Protein AF-W1X4H0-F1 (afdb_monomer_lite)

Radius of gyration: 13.05 Å; chains: 1; bounding box: 27×25×36 Å

Sequence (91 aa):
TDYVSKPIDSWTALWDTEYQKNVVLLDGVRDSLGATLKMLGYSLNTTDQKEINEAKDKLIELKKNGNLLAIGSDDNTDKMASGEAAISILW

pLDDT: mean 84.65, std 8.25, range [51.44, 97.62]

Organism: NCBI:txid408170

Structure (mmCIF, N/CA/C/O backbone):
data_AF-W1X4H0-F1
#
_entry.id   AF-W1X4H0-F1
#
loop_
_atom_site.group_PDB
_atom_site.id
_atom_site.type_symbol
_atom_site.label_atom_id
_atom_site.label_alt_id
_atom_site.label_comp_id
_atom_site.label_asym_id
_atom_site.label_entity_id
_atom_site.label_seq_id
_atom_site.pdbx_PDB_ins_code
_atom_site.Cartn_x
_atom_site.Cartn_y
_atom_site.Cartn_z
_atom_site.occupancy
_atom_site.B_iso_or_equiv
_atom_site.auth_seq_id
_atom_site.auth_comp_id
_atom_site.auth_asym_id
_atom_site.auth_atom_id
_atom_site.pdbx_PDB_model_num
ATOM 1 N N . THR A 1 1 ? 10.964 -3.446 -22.079 1.00 51.44 1 THR A N 1
ATOM 2 C CA . THR A 1 1 ? 10.605 -4.723 -21.437 1.00 51.44 1 THR A CA 1
ATOM 3 C C . THR A 1 1 ? 9.439 -4.422 -20.540 1.00 51.44 1 THR A C 1
ATOM 5 O O . THR A 1 1 ? 9.573 -3.493 -19.757 1.00 51.44 1 THR A O 1
ATOM 8 N N . ASP A 1 2 ? 8.298 -5.082 -20.721 1.00 66.81 2 ASP A N 1
ATOM 9 C CA . ASP A 1 2 ? 7.137 -4.846 -19.857 1.00 66.81 2 ASP A CA 1
ATOM 10 C C . ASP A 1 2 ? 7.505 -5.160 -18.402 1.00 66.81 2 ASP A C 1
ATOM 12 O O . ASP A 1 2 ? 8.008 -6.243 -18.105 1.00 66.81 2 ASP A O 1
ATOM 16 N N . TYR A 1 3 ? 7.293 -4.190 -17.510 1.00 71.94 3 TYR A N 1
ATOM 17 C CA . TYR A 1 3 ? 7.583 -4.301 -16.074 1.00 71.94 3 TYR A CA 1
ATOM 18 C C . TYR A 1 3 ? 6.592 -5.210 -15.336 1.00 71.94 3 TYR A C 1
ATOM 20 O O . TYR A 1 3 ? 6.813 -5.572 -14.184 1.00 71.94 3 TYR A O 1
ATOM 28 N N . VAL A 1 4 ? 5.496 -5.573 -16.002 1.00 76.06 4 VAL A N 1
ATOM 29 C CA . VAL A 1 4 ? 4.398 -6.361 -15.457 1.00 76.06 4 VAL A CA 1
ATOM 30 C C . VAL A 1 4 ? 4.188 -7.565 -16.369 1.00 76.06 4 VAL A C 1
ATOM 32 O O . VAL A 1 4 ? 3.840 -7.425 -17.539 1.00 76.06 4 VAL A O 1
ATOM 35 N N . SER A 1 5 ? 4.433 -8.760 -15.833 1.00 74.44 5 SER A N 1
ATOM 36 C CA . SER A 1 5 ? 4.383 -10.018 -16.588 1.00 74.44 5 SER A CA 1
ATOM 37 C C . SER A 1 5 ? 2.970 -10.619 -16.667 1.00 74.44 5 SER A C 1
ATOM 39 O O . SER A 1 5 ? 2.699 -11.474 -17.515 1.00 74.44 5 SER A O 1
ATOM 41 N N . LYS A 1 6 ? 2.063 -10.176 -15.785 1.00 78.44 6 LYS A N 1
ATOM 42 C CA . LYS A 1 6 ? 0.687 -10.669 -15.632 1.00 78.44 6 LYS A CA 1
ATOM 43 C C . LYS A 1 6 ? -0.274 -9.514 -15.346 1.00 78.44 6 LYS A C 1
ATOM 45 O O . LYS A 1 6 ? 0.134 -8.559 -14.694 1.00 78.44 6 LYS A O 1
ATOM 50 N N . PRO A 1 7 ? -1.551 -9.602 -15.751 1.00 82.44 7 PRO A N 1
ATOM 51 C CA . PRO A 1 7 ? -2.546 -8.603 -15.376 1.00 82.44 7 PRO A CA 1
ATOM 52 C C . PRO A 1 7 ? -2.590 -8.382 -13.857 1.00 82.44 7 PRO A C 1
ATOM 54 O O . PRO A 1 7 ? -2.638 -9.345 -13.095 1.00 82.44 7 PRO A O 1
ATOM 57 N N . ILE A 1 8 ? -2.588 -7.117 -13.431 1.00 84.31 8 ILE A N 1
ATOM 58 C CA . ILE A 1 8 ? -2.821 -6.731 -12.036 1.00 84.31 8 ILE A CA 1
ATOM 59 C C . ILE A 1 8 ? -4.327 -6.534 -11.861 1.00 84.31 8 ILE A C 1
ATOM 61 O O . ILE A 1 8 ? -4.892 -5.573 -12.378 1.00 84.31 8 ILE A O 1
ATOM 65 N N . ASP A 1 9 ?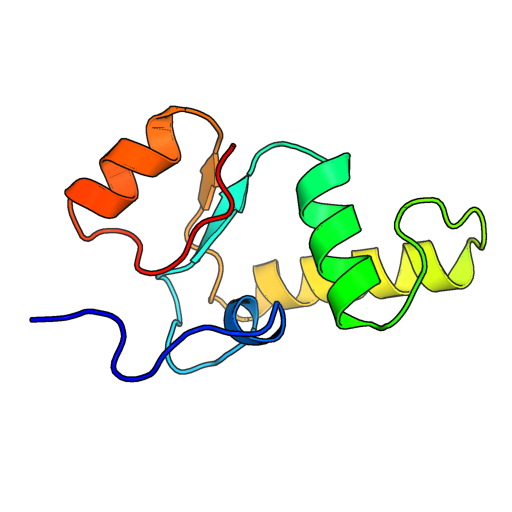 -4.976 -7.446 -11.144 1.00 87.12 9 ASP A N 1
ATOM 66 C CA . ASP A 1 9 ? -6.429 -7.466 -10.927 1.00 87.12 9 ASP A CA 1
ATOM 67 C C . ASP A 1 9 ? -6.830 -7.316 -9.446 1.00 87.12 9 ASP A C 1
ATOM 69 O O . ASP A 1 9 ? -8.016 -7.319 -9.112 1.00 87.12 9 ASP A O 1
ATOM 73 N N . SER A 1 10 ? -5.850 -7.142 -8.553 1.00 87.25 10 SER A N 1
ATOM 74 C CA . SER A 1 10 ? -6.049 -7.070 -7.104 1.00 87.25 10 SER A CA 1
ATOM 75 C C . SER A 1 10 ? -5.078 -6.103 -6.424 1.00 87.25 10 SER A C 1
ATOM 77 O O . SER A 1 10 ? -3.904 -6.001 -6.785 1.00 87.25 10 SER A O 1
ATOM 79 N N . TRP A 1 11 ? -5.548 -5.462 -5.349 1.00 87.00 11 TRP A N 1
ATOM 80 C CA . TRP A 1 11 ? -4.750 -4.599 -4.468 1.00 87.00 11 TRP A CA 1
ATOM 81 C C . TRP A 1 11 ? -3.583 -5.323 -3.789 1.00 87.00 11 TRP A C 1
ATOM 83 O O . TRP A 1 11 ? -2.612 -4.684 -3.386 1.00 87.00 11 TRP A O 1
ATOM 93 N N . THR A 1 12 ? -3.644 -6.655 -3.693 1.00 86.50 12 THR A N 1
ATOM 94 C CA . THR A 1 12 ? -2.557 -7.480 -3.145 1.00 86.50 12 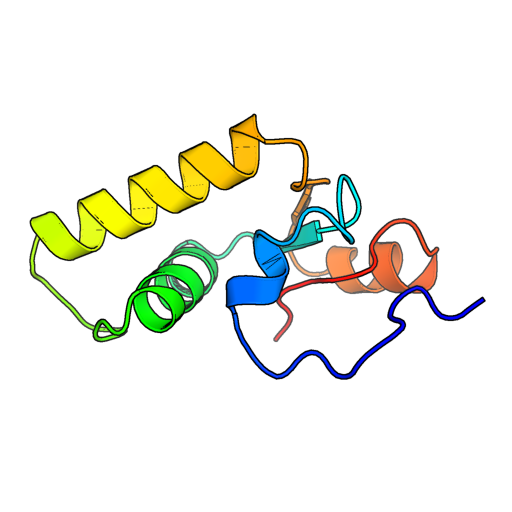THR A CA 1
ATOM 95 C C . THR A 1 12 ? -1.248 -7.318 -3.917 1.00 86.50 12 THR A C 1
ATOM 97 O O . THR A 1 12 ? -0.186 -7.519 -3.335 1.00 86.50 12 THR A O 1
ATOM 100 N N . ALA A 1 13 ? -1.302 -6.902 -5.189 1.00 86.75 13 ALA A N 1
ATOM 101 C CA . ALA A 1 13 ? -0.120 -6.680 -6.020 1.00 86.75 13 ALA A CA 1
ATOM 102 C C . ALA A 1 13 ? 0.852 -5.642 -5.433 1.00 86.75 13 ALA A C 1
ATOM 104 O O . ALA A 1 13 ? 2.057 -5.760 -5.632 1.00 86.75 13 ALA A O 1
ATOM 105 N N . LEU A 1 14 ? 0.367 -4.670 -4.648 1.00 84.56 14 LEU A N 1
ATOM 106 C CA . LEU A 1 14 ? 1.231 -3.682 -3.985 1.00 84.56 14 LEU A CA 1
ATOM 107 C C . LEU A 1 14 ? 2.212 -4.339 -2.990 1.00 84.56 14 LEU A C 1
ATOM 109 O O . LEU A 1 14 ? 3.314 -3.835 -2.775 1.00 84.56 14 LEU A O 1
ATOM 113 N N . TRP A 1 15 ? 1.841 -5.482 -2.407 1.00 84.88 15 TRP A N 1
ATOM 114 C CA . TRP A 1 15 ? 2.669 -6.247 -1.467 1.00 84.88 15 TRP A CA 1
ATOM 115 C C . TRP A 1 15 ? 3.402 -7.424 -2.121 1.00 84.88 15 TRP A C 1
ATOM 117 O O . TRP A 1 15 ? 4.117 -8.145 -1.425 1.00 84.88 15 TRP A O 1
ATOM 127 N N . ASP A 1 16 ? 3.265 -7.629 -3.434 1.00 83.50 16 ASP A N 1
ATOM 128 C CA . ASP A 1 16 ? 3.950 -8.724 -4.115 1.00 83.50 16 ASP A CA 1
ATOM 129 C C . ASP A 1 16 ? 5.456 -8.446 -4.202 1.00 83.50 16 ASP A C 1
ATOM 131 O O . ASP A 1 16 ? 5.912 -7.361 -4.570 1.00 83.50 16 ASP A O 1
ATOM 135 N N . THR A 1 17 ? 6.247 -9.448 -3.841 1.00 78.44 17 THR A N 1
ATOM 136 C CA . THR A 1 17 ? 7.705 -9.401 -3.910 1.00 78.44 17 THR A CA 1
ATOM 137 C C . THR A 1 17 ? 8.242 -9.263 -5.335 1.00 78.44 17 THR A C 1
ATOM 139 O O . THR A 1 17 ? 9.365 -8.787 -5.488 1.00 78.44 17 THR A O 1
ATOM 142 N N . GLU A 1 18 ? 7.461 -9.632 -6.362 1.00 78.25 18 GLU A N 1
ATOM 143 C CA . GLU A 1 18 ? 7.819 -9.440 -7.779 1.00 78.25 18 GLU A CA 1
ATOM 144 C C . GLU A 1 18 ? 8.057 -7.953 -8.114 1.00 78.25 18 GLU A C 1
ATOM 146 O O . GLU A 1 18 ? 8.896 -7.637 -8.956 1.00 78.25 18 GLU A O 1
ATOM 151 N N . TYR A 1 19 ? 7.407 -7.032 -7.390 1.00 73.88 19 TYR A N 1
ATOM 152 C CA . TYR A 1 19 ? 7.478 -5.582 -7.619 1.00 73.88 19 TYR A CA 1
ATOM 153 C C . TYR A 1 19 ? 8.298 -4.828 -6.561 1.00 73.88 19 TYR A C 1
ATOM 155 O O . TYR A 1 19 ? 8.091 -3.632 -6.336 1.00 73.88 19 TYR A O 1
ATOM 163 N N . GLN A 1 20 ? 9.244 -5.508 -5.903 1.00 68.25 20 GLN A N 1
ATOM 164 C CA . GLN A 1 20 ? 10.158 -4.878 -4.946 1.00 68.25 20 GLN A CA 1
ATOM 165 C C . GLN A 1 20 ? 10.815 -3.615 -5.530 1.00 68.25 20 GLN A C 1
ATOM 167 O O . GLN A 1 20 ? 11.366 -3.643 -6.628 1.00 68.25 20 GLN A O 1
ATOM 172 N N . LYS A 1 21 ? 10.781 -2.516 -4.762 1.00 68.00 21 LYS A N 1
ATOM 173 C CA . LYS A 1 21 ? 11.271 -1.171 -5.114 1.00 68.00 21 LYS A CA 1
ATOM 174 C C . LYS A 1 21 ? 10.621 -0.503 -6.328 1.00 68.00 21 LYS A C 1
ATOM 176 O O . LYS A 1 21 ? 11.156 0.490 -6.800 1.00 68.00 21 LYS A O 1
ATOM 181 N N . ASN A 1 22 ? 9.476 -0.990 -6.796 1.00 78.19 22 ASN A N 1
ATOM 182 C CA . ASN A 1 22 ? 8.800 -0.447 -7.975 1.00 78.19 22 ASN A CA 1
ATOM 183 C C . ASN A 1 22 ? 7.354 0.002 -7.684 1.00 78.19 22 ASN A C 1
ATOM 185 O O . ASN A 1 22 ? 6.573 0.180 -8.619 1.00 78.19 22 ASN A O 1
ATOM 189 N N . VAL A 1 23 ? 6.975 0.183 -6.411 1.00 81.12 23 VAL A N 1
ATOM 190 C CA . VAL A 1 23 ? 5.624 0.618 -6.012 1.00 81.12 23 VAL A CA 1
ATOM 191 C C . VAL A 1 23 ? 5.632 2.067 -5.533 1.00 81.12 23 VAL A C 1
ATOM 193 O O . VAL A 1 23 ? 6.374 2.412 -4.614 1.00 81.12 23 VAL A O 1
ATOM 196 N N . VAL A 1 24 ? 4.763 2.910 -6.090 1.00 82.88 24 VAL A N 1
ATOM 197 C CA . VAL A 1 24 ? 4.571 4.300 -5.645 1.00 82.88 24 VAL A CA 1
ATOM 198 C C . VAL A 1 24 ? 3.151 4.497 -5.126 1.00 82.88 24 VAL A C 1
ATOM 200 O O . VAL A 1 24 ? 2.181 4.335 -5.866 1.00 82.88 24 VAL A O 1
ATOM 203 N N . LEU A 1 25 ? 3.019 4.861 -3.851 1.00 83.12 25 LEU A N 1
ATOM 204 C CA . LEU A 1 25 ? 1.717 5.171 -3.259 1.00 83.12 25 LEU A CA 1
ATOM 205 C C . LEU A 1 25 ? 1.308 6.614 -3.542 1.00 83.12 25 LEU A C 1
ATOM 207 O O . LEU A 1 25 ? 2.145 7.516 -3.583 1.00 83.12 25 LEU A O 1
ATOM 211 N N . LEU A 1 26 ? -0.002 6.825 -3.648 1.00 82.56 26 LEU A N 1
ATOM 212 C CA . LEU A 1 26 ? -0.575 8.159 -3.679 1.00 82.56 26 LEU A CA 1
ATOM 213 C C . LEU A 1 26 ? -0.456 8.806 -2.292 1.00 82.56 26 LEU A C 1
ATOM 215 O O . LEU A 1 26 ? -0.813 8.181 -1.285 1.00 82.56 26 LEU A O 1
ATOM 219 N N . ASP A 1 27 ? -0.036 10.069 -2.237 1.00 80.38 27 ASP A N 1
ATOM 220 C CA . ASP A 1 27 ? -0.038 10.924 -1.042 1.00 80.38 27 ASP A CA 1
ATOM 221 C C . ASP A 1 27 ? -1.462 11.387 -0.679 1.00 80.38 27 ASP A C 1
ATOM 223 O O . ASP A 1 27 ? -1.771 12.557 -0.474 1.00 80.38 27 ASP A O 1
ATOM 227 N N . GLY A 1 28 ? -2.377 10.423 -0.662 1.00 81.69 28 GLY A N 1
ATOM 228 C CA . GLY A 1 28 ? -3.756 10.549 -0.241 1.00 81.69 28 GLY A CA 1
ATOM 229 C C . GLY A 1 28 ? -3.993 9.519 0.848 1.00 81.69 28 GLY A C 1
ATOM 230 O O . GLY A 1 28 ? -4.049 8.317 0.580 1.00 81.69 28 GLY A O 1
ATOM 231 N N . VAL A 1 29 ? -4.140 9.976 2.095 1.00 83.38 29 VAL A N 1
ATOM 232 C CA . VAL A 1 29 ? -4.350 9.079 3.246 1.00 83.38 29 VAL A CA 1
ATOM 233 C C . VAL A 1 29 ? -5.584 8.209 3.026 1.00 83.38 29 VAL A C 1
ATOM 235 O O . VAL A 1 29 ? -5.546 7.014 3.301 1.00 83.38 29 VAL A O 1
ATOM 238 N N . ARG A 1 30 ? -6.666 8.785 2.490 1.00 86.75 30 ARG A N 1
ATOM 239 C CA . ARG A 1 30 ? -7.912 8.055 2.235 1.00 86.75 30 ARG A CA 1
ATOM 240 C C . ARG A 1 30 ? -7.725 7.006 1.142 1.00 86.75 30 ARG A C 1
ATOM 242 O O . ARG A 1 30 ? -8.252 5.911 1.276 1.00 86.75 30 ARG A O 1
ATOM 249 N N . ASP A 1 31 ? -6.969 7.300 0.095 1.00 87.31 31 ASP A N 1
ATOM 250 C CA . ASP A 1 31 ? -6.813 6.394 -1.046 1.00 87.31 31 ASP A CA 1
ATOM 251 C C . ASP A 1 31 ? -5.854 5.246 -0.717 1.00 87.31 31 ASP A C 1
ATOM 253 O O . ASP A 1 31 ? -6.207 4.083 -0.903 1.00 87.31 31 ASP A O 1
ATOM 257 N N . SER A 1 32 ? -4.709 5.543 -0.096 1.00 87.50 32 SER A N 1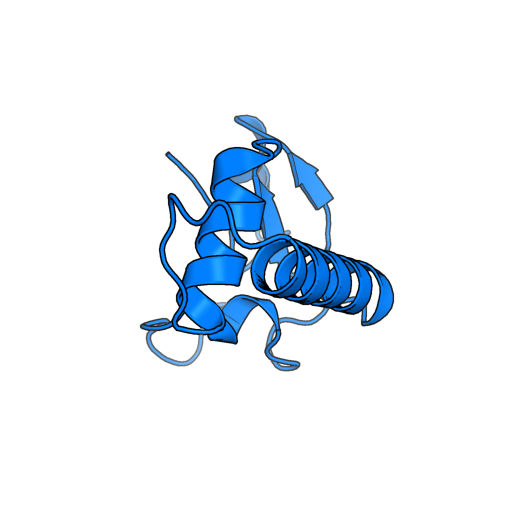
ATOM 258 C CA . SER A 1 32 ? -3.759 4.521 0.364 1.00 87.50 32 SER A CA 1
ATOM 259 C C . SER A 1 32 ? -4.345 3.639 1.477 1.00 87.50 32 SER A C 1
ATOM 261 O O . SER A 1 32 ? -4.236 2.408 1.433 1.00 87.50 32 SER A O 1
ATOM 263 N N . LEU A 1 33 ? -5.028 4.232 2.464 1.00 91.12 33 LEU A N 1
ATOM 264 C CA . LEU A 1 33 ? -5.715 3.464 3.507 1.00 91.12 33 LEU A CA 1
ATOM 265 C C . LEU A 1 33 ? -6.899 2.687 2.926 1.00 91.12 33 LEU A C 1
ATOM 267 O O . LEU A 1 33 ? -7.099 1.528 3.270 1.00 91.12 33 LEU A O 1
ATOM 271 N N . GLY A 1 34 ? -7.654 3.299 2.016 1.00 91.31 34 GLY A N 1
ATOM 272 C CA . GLY A 1 34 ? -8.822 2.702 1.384 1.00 91.31 34 GLY A CA 1
ATOM 273 C C . GLY A 1 34 ? -8.485 1.490 0.517 1.00 91.31 34 GLY A C 1
ATOM 274 O O . GLY A 1 34 ? -9.149 0.460 0.635 1.00 91.31 34 GLY A O 1
ATOM 275 N N . ALA A 1 35 ? -7.425 1.573 -0.290 1.00 90.56 35 ALA A N 1
ATOM 276 C CA . ALA A 1 35 ? -6.899 0.440 -1.051 1.00 90.56 35 ALA A CA 1
ATOM 277 C C . ALA A 1 35 ? -6.504 -0.716 -0.120 1.00 90.56 35 ALA A C 1
ATOM 279 O O . ALA A 1 35 ? -6.855 -1.870 -0.366 1.00 90.56 35 ALA A O 1
ATOM 280 N N . THR A 1 36 ? -5.859 -0.399 1.005 1.00 92.06 36 THR A N 1
ATOM 281 C CA . THR A 1 36 ? -5.457 -1.398 2.006 1.00 92.06 36 THR A CA 1
ATOM 282 C C . THR A 1 36 ? -6.662 -2.022 2.718 1.00 92.06 36 THR A C 1
ATOM 284 O O . THR A 1 36 ? -6.720 -3.237 2.881 1.00 92.06 36 THR A O 1
ATOM 287 N N . LEU A 1 37 ? -7.666 -1.223 3.092 1.00 94.94 37 LEU A N 1
ATOM 288 C CA . LEU A 1 37 ? -8.923 -1.718 3.661 1.00 94.94 37 LEU A CA 1
ATOM 289 C C . LEU A 1 37 ? -9.640 -2.647 2.679 1.00 94.94 37 LEU A C 1
ATOM 291 O O . LEU A 1 37 ? -10.109 -3.712 3.072 1.00 94.94 37 LEU A O 1
ATOM 295 N N . LYS A 1 38 ? -9.680 -2.290 1.390 1.00 93.69 38 LYS A N 1
ATOM 296 C CA . LYS A 1 38 ? -10.265 -3.151 0.357 1.00 93.69 38 LYS A CA 1
ATOM 297 C C . LYS A 1 38 ? -9.489 -4.438 0.141 1.00 93.69 38 LYS A C 1
ATOM 299 O O . LYS A 1 38 ? -10.124 -5.477 -0.003 1.00 93.69 38 LYS A O 1
ATOM 304 N N . MET A 1 39 ? -8.160 -4.390 0.176 1.00 93.25 39 MET A N 1
ATOM 305 C CA . MET A 1 39 ? -7.322 -5.589 0.151 1.00 93.25 39 MET A CA 1
ATOM 306 C C . MET A 1 39 ? -7.659 -6.541 1.309 1.00 93.25 39 MET A C 1
ATOM 308 O O . MET A 1 39 ? -7.743 -7.747 1.101 1.00 93.25 39 MET A O 1
ATOM 312 N N . LEU A 1 40 ? -7.888 -6.005 2.512 1.00 93.81 40 LEU A N 1
ATOM 313 C CA . LEU A 1 40 ? -8.256 -6.780 3.703 1.00 93.81 40 LEU A CA 1
ATOM 314 C C . LEU A 1 40 ? -9.723 -7.254 3.704 1.00 93.81 40 LEU A C 1
ATOM 316 O O . LEU A 1 40 ? -10.137 -7.970 4.610 1.00 93.81 40 LEU A O 1
ATOM 320 N N . GLY A 1 41 ? -10.518 -6.882 2.694 1.00 95.19 41 GLY A N 1
ATOM 321 C CA . GLY A 1 41 ? -11.936 -7.238 2.595 1.00 95.19 41 GLY A CA 1
ATOM 322 C C . GLY A 1 41 ? -12.881 -6.324 3.385 1.00 95.19 41 GLY A C 1
ATOM 323 O O . GLY A 1 41 ? -14.074 -6.612 3.477 1.00 95.19 41 GLY A O 1
ATOM 324 N N . TYR A 1 42 ? -12.384 -5.208 3.919 1.00 96.62 42 TYR A N 1
ATOM 325 C CA . TYR A 1 42 ? -13.153 -4.271 4.733 1.00 96.62 42 TYR A CA 1
ATOM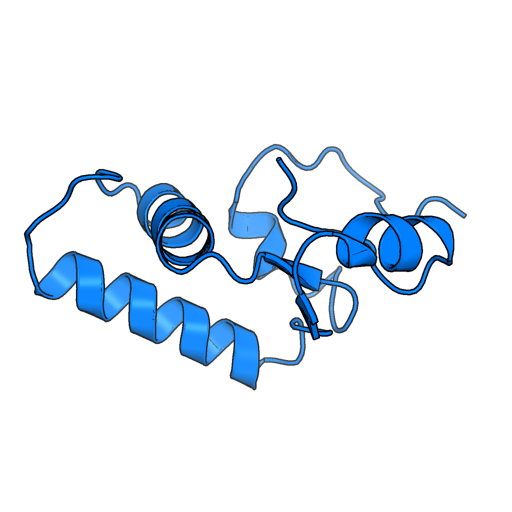 326 C C . TYR A 1 42 ? -13.883 -3.195 3.909 1.00 96.62 42 TYR A C 1
ATOM 328 O O . TYR A 1 42 ? -13.730 -3.035 2.687 1.00 96.62 42 TYR A O 1
ATOM 336 N N . SER A 1 43 ? -14.737 -2.435 4.597 1.00 95.56 43 SER A N 1
ATOM 337 C CA . SER A 1 43 ? -15.401 -1.263 4.025 1.00 95.56 43 SER A CA 1
ATOM 338 C C . SER A 1 43 ? -14.425 -0.091 3.904 1.00 95.56 43 SER A C 1
ATOM 340 O O . SER A 1 43 ? -13.679 0.201 4.832 1.00 95.56 43 SER A O 1
ATOM 342 N N . LEU A 1 44 ? -14.503 0.656 2.797 1.00 92.06 44 LEU A N 1
ATOM 343 C CA . LEU A 1 44 ? -13.775 1.926 2.622 1.00 92.06 44 LEU A CA 1
ATOM 344 C C . LEU A 1 44 ? -14.199 2.989 3.643 1.00 92.06 44 LEU A C 1
ATOM 346 O O . LEU A 1 44 ? -13.442 3.910 3.921 1.00 92.06 44 LEU A O 1
ATOM 350 N N . ASN A 1 45 ? -15.416 2.854 4.175 1.00 95.06 45 ASN A N 1
ATOM 351 C CA . ASN A 1 45 ? -16.023 3.783 5.123 1.00 95.06 45 ASN A CA 1
ATOM 352 C C . ASN A 1 45 ? -16.135 3.159 6.520 1.00 95.06 45 ASN A C 1
ATOM 354 O O . ASN A 1 45 ? -17.042 3.510 7.274 1.00 95.06 45 ASN A O 1
ATOM 358 N N . THR A 1 46 ? -15.293 2.172 6.837 1.00 95.69 46 THR A N 1
ATOM 359 C CA . THR A 1 46 ? -15.301 1.581 8.174 1.00 95.69 46 THR A CA 1
ATOM 360 C C . THR A 1 46 ? -14.983 2.631 9.235 1.00 95.69 46 THR A C 1
ATOM 362 O O . THR A 1 46 ? -14.158 3.524 9.036 1.00 95.69 46 THR A O 1
ATOM 365 N N . THR A 1 47 ? -15.652 2.511 10.375 1.00 95.69 47 THR A N 1
ATOM 366 C CA . THR A 1 47 ? -15.340 3.255 11.598 1.00 95.69 47 THR A CA 1
ATOM 367 C C . THR A 1 47 ? -14.844 2.317 12.699 1.00 95.69 47 THR A C 1
ATOM 369 O O . THR A 1 47 ? -14.682 2.753 13.838 1.00 95.69 47 THR A O 1
ATOM 372 N N . ASP A 1 48 ? -14.637 1.028 12.394 1.00 97.62 48 ASP A N 1
ATOM 373 C CA . ASP A 1 48 ? -14.076 0.074 13.346 1.00 97.62 48 ASP A CA 1
ATOM 374 C C . ASP A 1 48 ? -12.575 0.340 13.510 1.00 97.62 48 ASP A C 1
ATOM 376 O O . ASP A 1 48 ? -11.773 0.257 12.576 1.00 97.62 48 ASP A O 1
ATOM 380 N N . GLN A 1 49 ? -12.183 0.654 14.741 1.00 96.62 49 GLN A N 1
ATOM 381 C CA . GLN A 1 49 ? -10.809 0.995 15.067 1.00 96.62 49 GLN A CA 1
ATOM 382 C C . GLN A 1 49 ? -9.830 -0.170 14.850 1.00 96.62 49 GLN A C 1
ATOM 384 O O . GLN A 1 49 ? -8.644 0.075 14.614 1.00 96.62 49 GLN A O 1
ATOM 389 N N . LYS A 1 50 ? -10.286 -1.423 14.938 1.00 97.50 50 LYS A N 1
ATOM 390 C CA . LYS A 1 50 ? -9.464 -2.611 14.685 1.00 97.50 50 LYS A CA 1
ATOM 391 C C . LYS A 1 50 ? -9.138 -2.742 13.203 1.00 97.50 50 LYS A C 1
ATOM 393 O O . LYS A 1 50 ? -7.961 -2.859 12.878 1.00 97.50 50 LYS A O 1
ATOM 398 N N . GLU A 1 51 ? -10.140 -2.628 12.332 1.00 97.19 51 GLU A N 1
ATOM 399 C CA . GLU A 1 51 ? -9.960 -2.684 10.871 1.00 97.19 51 GLU A CA 1
ATOM 400 C C . GLU A 1 51 ? -9.005 -1.579 10.391 1.00 97.19 51 GLU A C 1
ATOM 402 O O . GLU A 1 51 ? -8.076 -1.824 9.620 1.00 97.19 51 GLU A O 1
ATOM 407 N N . ILE A 1 52 ? -9.170 -0.365 10.928 1.00 95.31 52 ILE A N 1
ATOM 408 C CA . ILE A 1 52 ? -8.295 0.778 10.631 1.00 95.31 52 ILE A CA 1
ATOM 409 C C . ILE A 1 52 ? -6.854 0.512 11.088 1.00 95.31 52 ILE A C 1
ATOM 411 O O . ILE A 1 52 ? -5.900 0.834 10.376 1.00 95.31 52 ILE A O 1
ATOM 415 N N . ASN A 1 53 ? -6.673 -0.063 12.280 1.00 96.25 53 ASN A N 1
ATOM 416 C CA . ASN A 1 53 ? -5.341 -0.360 12.800 1.00 96.25 53 ASN A CA 1
ATOM 417 C C . ASN A 1 53 ? -4.640 -1.462 12.003 1.00 96.25 53 ASN A C 1
ATOM 419 O O . ASN A 1 53 ? -3.449 -1.331 11.738 1.00 96.25 53 ASN A O 1
ATOM 423 N N . GLU A 1 54 ? -5.365 -2.490 11.571 1.00 96.38 54 GLU A N 1
ATOM 424 C CA . GLU A 1 54 ? -4.809 -3.550 10.733 1.00 96.38 54 GLU A CA 1
ATOM 425 C C . GLU A 1 54 ? -4.355 -3.015 9.366 1.00 96.38 54 GLU A C 1
ATOM 427 O O . GLU A 1 54 ? -3.241 -3.299 8.922 1.00 96.38 54 GLU A O 1
ATOM 432 N N . ALA A 1 55 ? -5.161 -2.155 8.733 1.00 94.62 55 ALA A N 1
ATOM 433 C CA . ALA A 1 55 ? -4.779 -1.493 7.486 1.00 94.62 55 ALA A CA 1
ATOM 434 C C . ALA A 1 55 ? -3.535 -0.603 7.658 1.00 94.62 55 ALA A C 1
ATOM 436 O O . ALA A 1 55 ? -2.615 -0.633 6.838 1.00 94.62 55 ALA A O 1
ATOM 437 N N . LYS A 1 56 ? -3.456 0.150 8.761 1.00 93.00 56 LYS A N 1
ATOM 438 C CA . LYS A 1 56 ? -2.260 0.926 9.115 1.00 93.00 56 LYS A CA 1
ATOM 439 C C . LYS A 1 56 ? -1.029 0.025 9.258 1.00 93.00 56 LYS A C 1
ATOM 441 O O . LYS A 1 56 ? 0.029 0.356 8.724 1.00 93.00 56 LYS A O 1
ATOM 446 N N . ASP A 1 57 ? -1.151 -1.104 9.948 1.00 95.19 57 ASP A N 1
ATOM 447 C CA . ASP A 1 57 ? -0.029 -2.020 10.164 1.00 95.19 57 ASP A CA 1
ATOM 448 C C . ASP A 1 57 ? 0.452 -2.641 8.841 1.00 95.19 57 ASP A C 1
ATOM 450 O O . ASP A 1 57 ? 1.661 -2.752 8.626 1.00 95.19 57 ASP A O 1
ATOM 454 N N . LYS A 1 58 ? -0.458 -2.923 7.898 1.00 92.56 58 LYS A N 1
ATOM 455 C CA . LYS A 1 58 ? -0.111 -3.364 6.535 1.00 92.56 58 LYS A CA 1
ATOM 456 C C . LYS A 1 58 ? 0.615 -2.310 5.706 1.00 92.56 58 LYS A C 1
ATOM 458 O O . LYS A 1 58 ? 1.556 -2.648 4.987 1.00 92.56 58 LYS A O 1
ATOM 463 N N . LEU A 1 59 ? 0.246 -1.038 5.830 1.00 90.31 59 LEU A N 1
ATOM 464 C CA . LEU A 1 59 ? 0.986 0.061 5.200 1.00 90.31 59 LEU A CA 1
ATOM 465 C C . LEU A 1 59 ? 2.385 0.230 5.813 1.00 90.31 59 LEU A C 1
ATOM 467 O O . LEU A 1 59 ? 3.356 0.498 5.104 1.00 90.31 59 LEU A O 1
ATOM 471 N N . ILE A 1 60 ? 2.522 0.025 7.127 1.00 90.19 60 ILE A N 1
ATOM 472 C CA . ILE A 1 60 ? 3.831 0.015 7.794 1.00 90.19 60 ILE A CA 1
ATOM 473 C C . ILE A 1 60 ? 4.674 -1.175 7.312 1.00 90.19 60 ILE A C 1
ATOM 475 O O . ILE A 1 60 ? 5.873 -1.013 7.084 1.00 90.19 60 ILE A O 1
ATOM 479 N N . GLU A 1 61 ? 4.070 -2.352 7.141 1.00 89.88 61 GLU A N 1
ATOM 480 C CA . GLU A 1 61 ? 4.715 -3.532 6.552 1.00 89.88 61 GLU A CA 1
ATOM 481 C C . GLU A 1 61 ? 5.218 -3.233 5.133 1.00 89.88 61 GLU A C 1
ATOM 483 O O . GLU A 1 61 ? 6.382 -3.497 4.843 1.00 89.88 61 GLU A O 1
ATOM 488 N N . LEU A 1 62 ? 4.399 -2.583 4.298 1.00 85.56 62 LEU A N 1
ATOM 489 C CA . LEU A 1 62 ? 4.765 -2.177 2.936 1.00 85.56 62 LEU A CA 1
ATOM 490 C C . LEU A 1 62 ? 5.954 -1.209 2.904 1.00 85.56 62 LEU A C 1
ATOM 492 O O . LEU A 1 62 ? 6.840 -1.295 2.059 1.00 85.56 62 LEU A O 1
ATOM 496 N N . LYS A 1 63 ? 6.006 -0.275 3.855 1.00 84.25 63 LYS A N 1
ATOM 497 C CA . LYS A 1 63 ? 7.155 0.626 3.987 1.00 84.25 63 LYS A CA 1
ATOM 498 C C . LYS A 1 63 ? 8.424 -0.122 4.411 1.00 84.25 63 LYS A C 1
ATOM 500 O O . LYS A 1 63 ? 9.523 0.269 4.029 1.00 84.25 63 LYS A O 1
ATOM 505 N N . LYS A 1 64 ? 8.290 -1.169 5.229 1.00 85.31 64 LYS A N 1
ATOM 506 C CA . LYS A 1 64 ? 9.419 -1.935 5.782 1.00 85.31 64 LYS A CA 1
ATOM 507 C C . LYS A 1 64 ? 9.941 -3.016 4.839 1.00 85.31 64 LYS A C 1
ATOM 509 O O . LYS A 1 64 ? 11.133 -3.300 4.879 1.00 85.31 64 LYS A O 1
ATOM 514 N N . ASN A 1 65 ? 9.077 -3.621 4.027 1.00 80.38 65 ASN A N 1
ATOM 515 C CA . ASN A 1 65 ? 9.447 -4.731 3.147 1.00 80.38 65 ASN A CA 1
ATOM 516 C C . ASN A 1 65 ? 10.264 -4.285 1.918 1.00 80.38 65 ASN A C 1
ATOM 518 O O . ASN A 1 65 ? 10.816 -5.127 1.218 1.00 80.38 65 ASN A O 1
ATOM 522 N N . GLY A 1 66 ? 10.393 -2.973 1.688 1.00 73.44 66 GLY A N 1
ATOM 523 C CA . GLY A 1 66 ? 11.205 -2.411 0.610 1.00 73.44 66 GLY A CA 1
ATOM 524 C C . GLY A 1 66 ? 10.513 -2.385 -0.754 1.00 73.44 66 GLY A C 1
ATOM 525 O O . GLY A 1 66 ? 11.159 -2.034 -1.739 1.00 73.44 66 GLY A O 1
ATOM 526 N N . ASN A 1 67 ? 9.221 -2.721 -0.833 1.00 77.44 67 ASN A N 1
ATOM 527 C CA . ASN A 1 67 ? 8.437 -2.583 -2.063 1.00 77.44 67 ASN A CA 1
ATOM 528 C C . ASN A 1 67 ? 8.139 -1.117 -2.391 1.00 77.44 67 ASN A C 1
ATOM 530 O O . ASN A 1 67 ? 8.084 -0.747 -3.563 1.00 77.44 67 ASN A O 1
ATOM 534 N N . LEU A 1 68 ? 7.975 -0.287 -1.358 1.00 79.12 68 LEU A N 1
ATOM 535 C CA . LEU A 1 68 ? 7.656 1.127 -1.500 1.00 79.12 68 LEU A CA 1
ATOM 536 C C . LEU A 1 68 ? 8.866 1.929 -2.000 1.00 79.12 68 LEU A C 1
ATOM 538 O O . LEU A 1 68 ? 9.837 2.122 -1.268 1.00 79.12 68 LEU A O 1
ATOM 542 N N . LEU A 1 69 ? 8.768 2.438 -3.224 1.00 78.44 69 LEU A N 1
ATOM 543 C CA . LEU A 1 69 ? 9.722 3.365 -3.825 1.00 78.44 69 LEU A CA 1
ATOM 544 C C . LEU A 1 69 ? 9.524 4.788 -3.290 1.00 78.44 69 LEU A C 1
ATOM 546 O O . LEU A 1 69 ? 10.476 5.427 -2.849 1.00 78.44 69 LEU A O 1
ATOM 550 N N . ALA A 1 70 ? 8.287 5.287 -3.330 1.00 77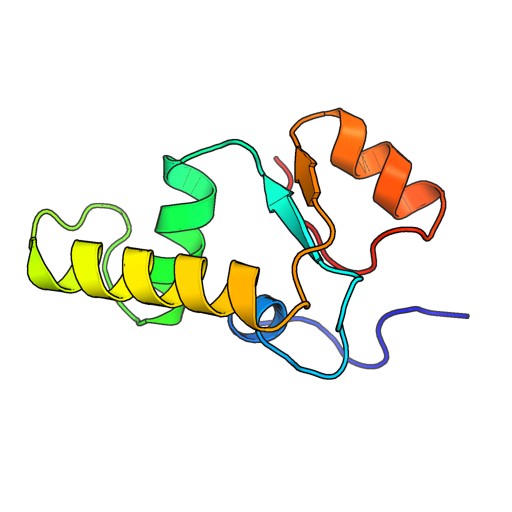.50 70 ALA A N 1
ATOM 551 C CA . ALA A 1 70 ? 7.952 6.646 -2.917 1.00 77.50 70 ALA A CA 1
ATOM 552 C C . ALA A 1 70 ? 6.471 6.782 -2.534 1.00 77.50 70 ALA A C 1
ATOM 554 O O . ALA A 1 70 ? 5.641 5.933 -2.858 1.00 77.50 70 ALA A O 1
ATOM 555 N N . ILE A 1 71 ? 6.157 7.885 -1.858 1.00 79.69 71 ILE A N 1
ATOM 556 C CA . ILE A 1 71 ? 4.798 8.402 -1.682 1.00 79.69 71 ILE A CA 1
ATOM 557 C C . ILE A 1 71 ? 4.773 9.738 -2.431 1.00 79.69 71 ILE A C 1
ATOM 559 O O . ILE A 1 71 ? 5.659 10.561 -2.199 1.00 79.69 71 ILE A O 1
ATOM 563 N N . GLY A 1 72 ? 3.838 9.921 -3.358 1.00 81.94 72 GLY A N 1
ATOM 564 C CA . GLY A 1 72 ? 3.775 11.101 -4.230 1.00 81.94 72 GLY A CA 1
ATOM 565 C C . GLY A 1 72 ? 2.372 11.345 -4.774 1.00 81.94 72 GLY A C 1
ATOM 566 O O . GLY A 1 72 ? 1.459 10.574 -4.483 1.00 81.94 72 GLY A O 1
ATOM 567 N N . SER A 1 73 ? 2.178 12.413 -5.540 1.00 79.94 73 SER A N 1
ATOM 568 C CA . SER A 1 73 ? 0.867 12.803 -6.074 1.00 79.94 73 SER A CA 1
ATOM 569 C C . SER A 1 73 ? 0.898 12.856 -7.599 1.00 79.94 73 SER A C 1
ATOM 571 O O . SER A 1 73 ? 0.846 11.812 -8.248 1.00 79.94 73 SER A O 1
ATOM 573 N N . ASP A 1 74 ? 1.017 14.046 -8.178 1.00 79.50 74 ASP A N 1
ATOM 574 C CA . ASP A 1 74 ? 0.930 14.260 -9.625 1.00 79.50 74 ASP A CA 1
ATOM 575 C C . ASP A 1 74 ? 2.191 13.761 -10.358 1.00 79.50 74 ASP A C 1
ATOM 577 O O . ASP A 1 74 ? 2.128 13.332 -11.511 1.00 79.50 74 ASP A O 1
ATOM 581 N N . ASP A 1 75 ? 3.328 13.733 -9.659 1.00 79.50 75 ASP A N 1
ATOM 582 C CA . ASP A 1 75 ? 4.632 13.282 -10.156 1.00 79.50 75 ASP A CA 1
ATOM 583 C C . ASP A 1 75 ? 4.739 11.753 -10.307 1.00 79.50 75 ASP A C 1
ATOM 585 O O . ASP A 1 75 ? 5.704 11.238 -10.877 1.00 79.50 75 ASP A O 1
ATOM 589 N N . ASN A 1 76 ? 3.745 11.001 -9.827 1.00 81.56 76 ASN A N 1
ATOM 590 C CA . ASN A 1 76 ? 3.720 9.544 -9.954 1.00 81.56 76 ASN A CA 1
ATOM 591 C C . ASN A 1 76 ? 3.647 9.103 -11.423 1.00 81.56 76 ASN A C 1
ATOM 593 O O . ASN A 1 76 ? 4.257 8.099 -11.792 1.00 81.56 76 ASN A O 1
ATOM 597 N N . THR A 1 77 ? 2.957 9.869 -12.271 1.00 79.69 77 THR A N 1
ATOM 598 C CA . THR A 1 77 ? 2.849 9.578 -13.710 1.00 79.69 77 THR A CA 1
ATOM 599 C C . THR A 1 77 ? 4.211 9.669 -14.397 1.00 79.69 77 THR A C 1
ATOM 601 O O . THR A 1 77 ? 4.548 8.810 -15.213 1.00 79.69 77 THR A O 1
ATOM 604 N N . ASP A 1 78 ? 5.029 10.651 -14.013 1.00 83.12 78 ASP A N 1
ATOM 605 C CA . ASP A 1 78 ? 6.373 10.840 -14.564 1.00 83.12 78 ASP A CA 1
ATOM 606 C C . ASP A 1 78 ? 7.314 9.703 -14.146 1.00 83.12 78 ASP A C 1
ATOM 608 O O . ASP A 1 78 ? 8.048 9.180 -14.984 1.00 83.12 78 ASP A O 1
ATOM 612 N N . LYS A 1 79 ? 7.235 9.244 -12.888 1.00 79.69 79 LYS A N 1
ATOM 613 C CA . LYS A 1 79 ? 8.008 8.087 -12.385 1.00 79.69 79 LYS A CA 1
ATOM 614 C C . LYS A 1 79 ? 7.638 6.778 -13.086 1.00 79.69 79 LYS A C 1
ATOM 616 O O . LYS A 1 79 ? 8.487 5.916 -13.304 1.00 79.69 79 LYS A O 1
ATOM 621 N N . MET A 1 80 ? 6.365 6.614 -13.438 1.00 82.44 80 MET A N 1
ATOM 622 C CA . MET A 1 80 ? 5.903 5.467 -14.224 1.00 82.44 80 MET A CA 1
ATOM 623 C C . MET A 1 80 ? 6.411 5.565 -15.671 1.00 82.44 80 MET A C 1
ATOM 625 O O . MET A 1 80 ? 6.903 4.582 -16.221 1.00 82.44 80 MET A O 1
ATOM 629 N N . ALA A 1 81 ? 6.351 6.754 -16.280 1.00 83.69 81 ALA A N 1
ATOM 630 C CA . ALA A 1 81 ? 6.825 6.986 -17.645 1.00 83.69 81 ALA A CA 1
ATOM 631 C C . ALA A 1 81 ? 8.351 6.843 -17.789 1.00 83.69 81 ALA A C 1
ATOM 633 O O . ALA A 1 81 ? 8.822 6.377 -18.828 1.00 83.69 81 ALA A O 1
ATOM 634 N N . SER A 1 82 ? 9.124 7.203 -16.758 1.00 83.00 82 SER A N 1
ATOM 635 C CA . SER A 1 82 ? 10.582 7.027 -16.729 1.00 83.00 82 SER A CA 1
ATOM 636 C C . SER A 1 82 ? 11.020 5.581 -16.465 1.00 83.00 82 SER A C 1
ATOM 638 O O . SER A 1 82 ? 12.199 5.261 -16.623 1.00 83.00 82 SER A O 1
ATOM 640 N N . GLY A 1 83 ? 10.086 4.691 -16.104 1.00 77.81 83 GLY A N 1
ATOM 641 C CA . GLY A 1 83 ? 10.380 3.302 -15.752 1.00 77.81 83 GLY A CA 1
ATOM 642 C C . GLY A 1 83 ? 11.014 3.141 -14.368 1.00 77.81 83 GLY A C 1
ATOM 643 O O . GLY A 1 83 ? 11.619 2.102 -14.094 1.00 77.81 83 GLY A O 1
ATOM 644 N N . GLU A 1 84 ? 10.898 4.158 -13.509 1.00 75.38 84 GLU A N 1
ATOM 645 C CA . GLU A 1 84 ? 11.312 4.107 -12.104 1.00 75.38 84 GLU A CA 1
ATOM 646 C C . GLU A 1 84 ? 10.302 3.342 -11.240 1.00 75.38 84 GLU A C 1
ATOM 648 O O . GLU A 1 84 ? 10.693 2.735 -10.248 1.00 75.38 84 GLU A O 1
ATOM 653 N N . ALA A 1 85 ? 9.022 3.335 -11.622 1.00 80.50 85 ALA A N 1
ATOM 654 C CA . ALA A 1 85 ? 7.954 2.606 -10.944 1.00 80.50 85 ALA A CA 1
ATOM 655 C C . ALA A 1 85 ? 7.209 1.668 -11.905 1.00 80.50 85 ALA A C 1
ATOM 657 O O . ALA A 1 85 ? 6.995 1.992 -13.071 1.00 80.50 85 ALA A O 1
ATOM 658 N N . ALA A 1 86 ? 6.786 0.509 -11.398 1.00 81.44 86 ALA A N 1
ATOM 659 C CA . ALA A 1 86 ? 5.984 -0.477 -12.124 1.00 81.44 86 ALA A CA 1
ATOM 660 C C . ALA A 1 86 ? 4.499 -0.421 -11.739 1.00 81.44 86 ALA A C 1
ATOM 662 O O . ALA A 1 86 ? 3.645 -0.774 -12.549 1.00 81.44 86 ALA A O 1
ATOM 663 N N . ILE A 1 87 ? 4.185 0.000 -10.507 1.00 84.88 87 ILE A N 1
ATOM 664 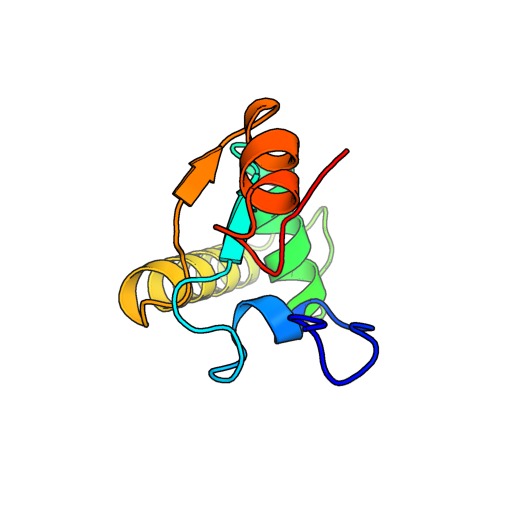C CA . ILE A 1 87 ? 2.815 0.073 -9.988 1.00 84.88 87 ILE A CA 1
ATOM 665 C C . ILE A 1 87 ? 2.628 1.383 -9.229 1.00 84.88 87 ILE A C 1
ATOM 667 O O . ILE A 1 87 ? 3.436 1.730 -8.364 1.00 84.88 87 ILE A O 1
ATOM 671 N N . SER A 1 88 ? 1.523 2.081 -9.493 1.00 84.81 88 SER A N 1
ATOM 672 C CA . SER A 1 88 ? 1.116 3.236 -8.699 1.00 84.81 88 SER A CA 1
ATOM 673 C C . SER A 1 88 ? -0.398 3.330 -8.536 1.00 84.81 88 SER A C 1
ATOM 675 O O . SER A 1 88 ? -1.156 2.833 -9.368 1.00 84.81 88 SER A O 1
ATOM 677 N N . ILE A 1 89 ? -0.830 3.966 -7.445 1.00 82.31 89 ILE A N 1
ATOM 678 C CA . ILE A 1 89 ? -2.210 4.422 -7.264 1.00 82.31 89 ILE A CA 1
ATOM 679 C C . ILE A 1 89 ? -2.300 5.833 -7.865 1.00 82.31 89 ILE A C 1
ATOM 681 O O . ILE A 1 89 ? -1.581 6.729 -7.424 1.00 82.31 89 ILE A O 1
ATOM 685 N N . LEU A 1 90 ? -3.174 6.022 -8.856 1.00 81.00 90 LEU A N 1
ATOM 686 C CA . LEU A 1 90 ? -3.415 7.291 -9.559 1.00 81.00 90 LEU A CA 1
ATOM 687 C C . LEU A 1 90 ? -4.913 7.650 -9.530 1.00 81.00 90 LEU A C 1
ATOM 689 O O . LEU A 1 90 ? -5.740 6.795 -9.198 1.00 81.00 90 LEU A O 1
ATOM 693 N N . TRP A 1 91 ? -5.235 8.905 -9.864 1.00 75.38 91 TRP A N 1
ATOM 694 C CA . TRP A 1 91 ? -6.607 9.412 -10.031 1.00 75.38 91 TRP A CA 1
ATOM 695 C C . TRP A 1 91 ? -7.192 9.105 -11.411 1.00 75.38 91 TRP A C 1
ATOM 697 O O . TRP A 1 91 ? -6.423 9.125 -12.398 1.00 75.38 91 TRP A O 1
#

Secondary structure (DSSP, 8-state):
--S-SS---SGGGGG-GGGTT-EEEES-HHHHHHHHHHHTT--TT---HHHHHHHHHHHHHHHHTT-EEEEESTTHHHHHHTTS-SEE---

InterPro domains:
  IPR001188 Spermidine/putrescine-binding periplasmic protein [PR00909] (9-23)
  IPR001188 Spermidine/putrescine-binding periplasmic protein [PR00909] (27-46)
  IPR001188 Spermidine/putrescine-binding periplasmic protein [PR00909] (66-85)
  IPR006059 Bacterial-type extracellular solute-binding protein [PF13416] (1-91)

Foldseek 3Di:
DQLDPDDDPALCVLVDPSQALAEEEEPPPLQQLLSLLVNVVHDSPDPDPVSSVVSVVVVVVSVVVRSYNYYYAPCVVVCVVVVSHNYYDYD